Protein AF-A0A972Z7R1-F1 (afdb_monomer_lite)

Radius of gyration: 18.04 Å; chains: 1; bounding box: 40×22×55 Å

Foldseek 3Di:
DDPVVVVVVVVLVVVLLVCLLVCVVVVVPDDPVVVLCNLVVSLVVVLVVVDPPVLVVLLVVLLDDDDDDDLVSLVSSLVSLVSSLVSLVVQLVVVLVSLLCCQCPPDDPDHRDPVVNVVSNCCSNVSSVCCCVVPSVSSNVSSVVVSVVND

pLDDT: mean 81.29, std 12.55, range [52.5, 97.06]

Sequence (151 aa):
MRITTIIYYLIAIALLIYFMSLALPFLENLIPGIKLVYVIFPAAFILLTHYSPTEIVRAFKLAGRKSQGNKSDYKNAYLFFKTMQQLFIVIMLIGIPVLTIWSLAGPQTKPPQIAHIIAIIVGAFLYPLLFILFLCLPFKSALEKKLNELE

Secondary structure (DSSP, 8-state):
--HHHHHHHHHHHHHHHHHHHHHHHHHTTS-HHHHHHHHHHHHHHHHHHHS-HHHHHHHHHHHSTT----HHHHHHHHHHHHHHHHHHHHHHHHHHHHHHHHHHHS--SSPPPHHHHHHHHHHHHHHHHHHIIIIIHHHHHHHHHHHHTT-

Structure (mmCIF, N/CA/C/O backbone):
data_AF-A0A972Z7R1-F1
#
_entry.id   AF-A0A972Z7R1-F1
#
loop_
_atom_site.group_PDB
_atom_site.id
_atom_site.type_symbol
_atom_site.label_atom_id
_atom_site.label_alt_id
_atom_site.label_comp_id
_atom_site.label_asym_id
_atom_site.label_entity_id
_atom_site.label_seq_id
_atom_site.pdbx_PDB_ins_code
_atom_site.Cartn_x
_atom_site.Cartn_y
_atom_site.Cartn_z
_atom_site.occupancy
_atom_site.B_iso_or_equiv
_atom_site.auth_seq_id
_atom_site.auth_comp_id
_atom_site.auth_asym_id
_atom_site.auth_atom_id
_atom_site.pdbx_PDB_model_num
ATOM 1 N N . MET A 1 1 ? 17.519 -0.835 15.894 1.00 52.50 1 MET A N 1
ATOM 2 C CA . MET A 1 1 ? 16.833 -1.641 14.857 1.00 52.50 1 MET A CA 1
ATOM 3 C C . MET A 1 1 ? 17.622 -2.933 14.681 1.00 52.50 1 MET A C 1
ATOM 5 O O . MET A 1 1 ? 18.842 -2.844 14.640 1.00 52.50 1 MET A O 1
ATOM 9 N N . ARG A 1 2 ? 16.998 -4.119 14.692 1.00 70.75 2 ARG A N 1
ATOM 10 C CA . ARG A 1 2 ? 17.751 -5.388 14.601 1.00 70.75 2 ARG A CA 1
ATOM 11 C C . ARG A 1 2 ? 18.321 -5.554 13.185 1.00 70.75 2 ARG A C 1
ATOM 13 O O . ARG A 1 2 ? 17.643 -5.218 12.219 1.00 70.75 2 ARG A O 1
ATOM 20 N N . ILE A 1 3 ? 19.541 -6.085 13.065 1.00 76.31 3 ILE A N 1
ATOM 21 C CA . ILE A 1 3 ? 20.218 -6.336 11.773 1.00 76.31 3 ILE A CA 1
ATOM 22 C C . ILE A 1 3 ? 19.338 -7.185 10.847 1.00 76.31 3 ILE A C 1
ATOM 24 O O . ILE A 1 3 ? 19.227 -6.906 9.657 1.00 76.31 3 ILE A O 1
ATOM 28 N N . THR A 1 4 ? 18.628 -8.159 11.415 1.00 63.59 4 THR A N 1
ATOM 29 C CA . THR A 1 4 ? 17.658 -8.989 10.695 1.00 63.59 4 THR A CA 1
ATOM 30 C C . THR A 1 4 ? 16.585 -8.158 9.995 1.00 63.59 4 THR A C 1
ATOM 32 O O . THR A 1 4 ? 16.281 -8.409 8.836 1.00 63.59 4 THR A O 1
ATOM 35 N N . THR A 1 5 ? 16.061 -7.118 10.646 1.00 59.25 5 THR A N 1
ATOM 36 C CA . THR A 1 5 ? 15.058 -6.218 10.066 1.00 59.25 5 THR A CA 1
ATOM 37 C C . THR A 1 5 ? 15.611 -5.458 8.859 1.00 59.25 5 THR A C 1
ATOM 39 O O . THR A 1 5 ? 14.937 -5.370 7.840 1.00 59.25 5 THR A O 1
ATOM 42 N N . ILE A 1 6 ? 16.850 -4.960 8.938 1.00 70.06 6 ILE A N 1
ATOM 43 C CA . ILE A 1 6 ? 17.512 -4.255 7.825 1.00 70.06 6 ILE A CA 1
ATOM 44 C C . ILE A 1 6 ? 17.667 -5.183 6.618 1.00 70.06 6 ILE A C 1
ATOM 46 O O . ILE A 1 6 ? 17.349 -4.795 5.497 1.00 70.06 6 ILE A O 1
ATOM 50 N N . ILE A 1 7 ? 18.102 -6.423 6.854 1.00 73.94 7 ILE A N 1
ATOM 51 C CA . ILE A 1 7 ? 18.272 -7.429 5.801 1.00 73.94 7 ILE A CA 1
ATOM 52 C C . ILE A 1 7 ? 16.929 -7.741 5.128 1.00 73.94 7 ILE A C 1
ATOM 54 O O . ILE A 1 7 ? 16.858 -7.745 3.903 1.00 73.94 7 ILE A O 1
ATOM 58 N N . TYR A 1 8 ? 15.847 -7.915 5.897 1.00 69.50 8 TYR A N 1
ATOM 59 C CA . TYR A 1 8 ? 14.511 -8.123 5.327 1.00 69.50 8 TYR A CA 1
ATOM 60 C C . TYR A 1 8 ? 14.052 -6.952 4.454 1.00 69.50 8 TYR A C 1
ATOM 62 O O . TY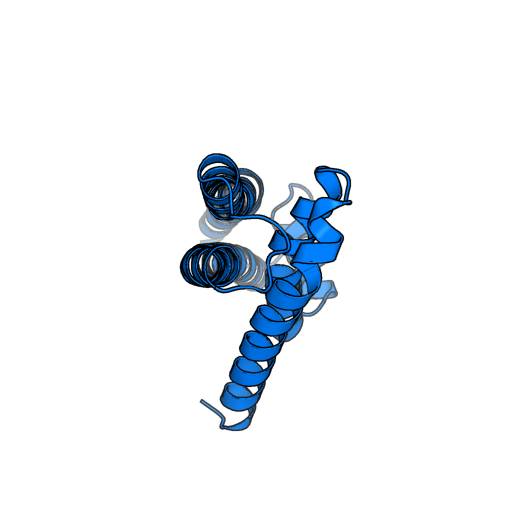R A 1 8 ? 13.498 -7.183 3.381 1.00 69.50 8 TYR A O 1
ATOM 70 N N . TYR A 1 9 ? 14.313 -5.709 4.866 1.00 69.06 9 TYR A N 1
ATOM 71 C CA . TYR A 1 9 ? 13.985 -4.533 4.060 1.00 69.06 9 TYR A CA 1
ATOM 72 C C . TYR A 1 9 ? 14.789 -4.471 2.763 1.00 69.06 9 TYR A C 1
ATOM 74 O O . TYR A 1 9 ? 14.216 -4.210 1.710 1.00 69.06 9 TYR A O 1
ATOM 82 N N . LEU A 1 10 ? 16.093 -4.748 2.817 1.00 70.94 10 LEU A N 1
ATOM 83 C CA . LEU A 1 10 ? 16.939 -4.781 1.623 1.00 70.94 10 LEU A CA 1
ATOM 84 C C . LEU A 1 10 ? 16.491 -5.872 0.648 1.00 70.94 10 LEU A C 1
ATOM 86 O O . LEU A 1 10 ? 16.389 -5.609 -0.547 1.00 70.94 10 LEU A O 1
ATOM 90 N N . ILE A 1 11 ? 16.150 -7.059 1.154 1.00 73.62 11 ILE A N 1
ATOM 91 C CA . ILE A 1 11 ? 15.602 -8.153 0.343 1.00 73.62 11 ILE A CA 1
ATOM 92 C C . ILE A 1 11 ? 14.252 -7.752 -0.259 1.00 73.62 11 ILE A C 1
ATOM 94 O O . ILE A 1 11 ? 14.032 -7.969 -1.445 1.00 73.62 11 ILE A O 1
ATOM 98 N N . ALA A 1 12 ? 13.360 -7.133 0.517 1.00 68.25 12 ALA A N 1
ATOM 99 C CA . ALA A 1 12 ? 12.060 -6.689 0.023 1.00 68.25 12 ALA A CA 1
ATOM 100 C C . ALA A 1 12 ? 12.193 -5.618 -1.070 1.00 68.25 12 ALA A C 1
ATOM 102 O O . ALA A 1 12 ? 11.504 -5.698 -2.083 1.00 68.25 12 ALA A O 1
ATOM 103 N N . ILE A 1 13 ? 13.105 -4.653 -0.905 1.00 69.50 13 ILE A N 1
ATOM 104 C CA . ILE A 1 13 ? 13.399 -3.624 -1.913 1.00 69.50 13 ILE A CA 1
ATOM 105 C C . ILE A 1 13 ? 14.013 -4.260 -3.165 1.00 69.50 13 ILE A C 1
ATOM 107 O O . ILE A 1 13 ? 13.585 -3.954 -4.275 1.00 69.50 13 ILE A O 1
ATOM 111 N N . ALA A 1 14 ? 14.975 -5.172 -3.007 1.00 71.62 14 ALA A N 1
ATOM 112 C CA . ALA A 1 14 ? 15.599 -5.865 -4.130 1.00 71.62 14 ALA A CA 1
ATOM 113 C C . ALA A 1 14 ? 14.585 -6.717 -4.908 1.00 71.62 14 ALA A C 1
ATOM 115 O O . ALA A 1 14 ? 14.546 -6.649 -6.134 1.00 71.62 14 ALA A O 1
ATOM 116 N N . LEU A 1 15 ? 13.715 -7.454 -4.209 1.00 72.94 15 LEU A N 1
ATOM 117 C CA . LEU A 1 15 ? 12.617 -8.205 -4.819 1.00 72.94 15 LEU A CA 1
ATOM 118 C C . LEU A 1 15 ? 11.630 -7.275 -5.522 1.00 72.94 15 LEU A C 1
ATOM 120 O O . LEU A 1 15 ? 11.207 -7.579 -6.631 1.00 72.94 15 LEU A O 1
ATOM 124 N N . LEU A 1 16 ? 11.294 -6.130 -4.926 1.00 67.19 16 LEU A N 1
ATOM 125 C CA . LEU A 1 16 ? 10.420 -5.132 -5.539 1.00 67.19 16 LEU A CA 1
ATOM 126 C C . LEU A 1 16 ? 11.008 -4.628 -6.862 1.00 67.19 16 LEU A C 1
ATOM 128 O O . LEU A 1 16 ? 10.327 -4.675 -7.883 1.00 67.19 16 LEU A O 1
ATOM 132 N N . ILE A 1 17 ? 12.281 -4.224 -6.870 1.00 66.19 17 ILE A N 1
ATOM 133 C CA . ILE A 1 17 ? 12.983 -3.771 -8.081 1.00 66.19 17 ILE A CA 1
ATOM 134 C C . ILE A 1 17 ? 13.056 -4.897 -9.121 1.00 66.19 17 ILE A C 1
ATOM 136 O O . ILE A 1 17 ? 12.818 -4.660 -10.306 1.00 66.19 17 ILE A O 1
ATOM 140 N N . TYR A 1 18 ? 13.340 -6.125 -8.688 1.00 67.75 18 TYR A N 1
ATOM 141 C CA . TYR A 1 18 ? 13.418 -7.304 -9.549 1.00 67.75 18 TYR A CA 1
ATOM 142 C C . TYR A 1 18 ? 12.073 -7.631 -10.210 1.00 67.75 18 TYR A C 1
ATOM 144 O O . TYR A 1 18 ? 12.006 -7.764 -11.432 1.00 67.75 18 TYR A O 1
ATOM 152 N N . PHE A 1 19 ? 10.984 -7.681 -9.435 1.00 64.50 19 PHE A N 1
ATOM 153 C CA . PHE A 1 19 ? 9.638 -7.910 -9.959 1.00 64.50 19 PHE A CA 1
ATOM 154 C C . PHE A 1 19 ? 9.187 -6.781 -10.883 1.00 64.50 19 PHE A C 1
ATOM 156 O O . PHE A 1 19 ? 8.606 -7.066 -11.925 1.00 64.50 19 PHE A O 1
ATOM 163 N N . MET A 1 20 ? 9.490 -5.520 -10.557 1.00 61.22 20 MET A N 1
ATOM 164 C CA . MET A 1 20 ? 9.201 -4.399 -11.456 1.00 61.22 20 MET A CA 1
ATOM 165 C C . MET A 1 20 ? 9.967 -4.526 -12.779 1.00 61.22 20 MET A C 1
ATOM 167 O O . MET A 1 20 ? 9.395 -4.270 -13.832 1.00 61.22 20 MET A O 1
ATOM 171 N N . SER A 1 21 ? 11.221 -4.982 -12.741 1.00 62.88 21 SER A N 1
ATOM 172 C CA . SER A 1 21 ? 12.086 -5.095 -13.924 1.00 62.88 21 SER A CA 1
ATOM 173 C C . SER A 1 21 ? 11.720 -6.276 -14.835 1.00 62.88 21 SER A C 1
ATOM 175 O O . SER A 1 21 ? 11.765 -6.144 -16.056 1.00 62.88 21 SER A O 1
ATOM 177 N N . LEU A 1 22 ? 11.336 -7.426 -14.267 1.00 61.72 22 LEU A N 1
ATOM 178 C CA . LEU A 1 22 ? 10.899 -8.606 -15.030 1.00 61.72 22 LEU A CA 1
ATOM 179 C C . LEU A 1 22 ? 9.473 -8.497 -15.571 1.00 61.72 22 LEU A C 1
ATOM 181 O O . LEU A 1 22 ? 9.136 -9.145 -16.559 1.00 61.72 22 LEU A O 1
ATOM 185 N N . ALA A 1 23 ? 8.622 -7.710 -14.918 1.00 56.69 23 ALA A N 1
ATOM 186 C CA . ALA A 1 23 ? 7.219 -7.613 -15.284 1.00 56.69 23 ALA A CA 1
ATOM 187 C C . ALA A 1 23 ? 6.971 -6.824 -16.569 1.00 56.69 23 ALA A C 1
ATOM 189 O O . ALA A 1 23 ? 5.941 -7.037 -17.196 1.00 56.69 23 ALA A O 1
ATOM 190 N N . LEU A 1 24 ? 7.858 -5.909 -16.966 1.00 57.44 24 LEU A N 1
ATOM 191 C CA . LEU A 1 24 ? 7.565 -4.960 -18.046 1.00 57.44 24 LEU A CA 1
ATOM 192 C C . LEU A 1 24 ? 7.301 -5.593 -19.426 1.00 57.44 24 LEU A C 1
ATOM 194 O O . LEU A 1 24 ? 6.281 -5.251 -20.025 1.00 57.44 24 LEU A O 1
ATOM 198 N N . PRO A 1 25 ? 8.102 -6.562 -19.910 1.00 57.16 25 PRO A N 1
ATOM 199 C CA . PRO A 1 25 ? 7.822 -7.239 -21.181 1.00 57.16 25 PRO A CA 1
ATOM 200 C C . PRO A 1 25 ? 6.502 -8.027 -21.160 1.00 57.16 25 PRO A C 1
ATOM 202 O O . PRO A 1 25 ? 5.830 -8.181 -22.177 1.00 57.16 25 PRO A O 1
ATOM 205 N N . PHE A 1 26 ? 6.107 -8.524 -19.985 1.00 56.41 26 PHE A N 1
ATOM 206 C CA . PHE A 1 26 ? 4.833 -9.213 -19.787 1.00 56.41 26 PHE A CA 1
ATOM 207 C C . PHE A 1 26 ? 3.662 -8.217 -19.700 1.00 56.41 26 PHE A C 1
ATOM 209 O O . PHE A 1 26 ? 2.610 -8.436 -20.295 1.00 56.41 26 PHE A O 1
ATOM 216 N N . LEU A 1 27 ? 3.869 -7.083 -19.025 1.00 54.22 27 LEU A N 1
ATOM 217 C CA . LEU A 1 27 ? 2.920 -5.983 -18.834 1.00 54.22 27 LEU A CA 1
ATOM 218 C C . LEU A 1 27 ? 2.454 -5.350 -20.144 1.00 54.22 27 LEU A C 1
ATOM 220 O O . LEU A 1 27 ? 1.305 -4.915 -20.218 1.00 54.22 27 LEU A O 1
ATOM 224 N N . GLU A 1 28 ? 3.297 -5.294 -21.174 1.00 59.56 28 GLU A N 1
ATOM 225 C CA . GLU A 1 28 ? 2.905 -4.759 -22.484 1.00 59.56 28 GLU A CA 1
ATOM 226 C C . GLU A 1 28 ? 1.754 -5.547 -23.127 1.00 59.56 28 GLU A C 1
ATOM 228 O O . GLU A 1 28 ? 0.891 -4.942 -23.760 1.00 59.56 28 GLU A O 1
ATOM 233 N N . ASN A 1 29 ? 1.677 -6.859 -22.873 1.00 59.12 29 ASN A N 1
ATOM 234 C CA . ASN A 1 29 ? 0.655 -7.756 -23.424 1.00 59.12 29 ASN A CA 1
ATOM 235 C C . ASN A 1 29 ? -0.569 -7.943 -22.513 1.00 59.12 29 ASN A C 1
ATOM 237 O O . ASN A 1 29 ? -1.518 -8.640 -22.871 1.00 59.12 29 ASN A O 1
ATOM 241 N N . LEU A 1 30 ? -0.562 -7.343 -21.321 1.00 57.03 30 LEU A N 1
ATOM 242 C CA . LEU A 1 30 ? -1.634 -7.502 -20.349 1.00 57.03 30 LEU A CA 1
ATOM 243 C C . LEU A 1 30 ? -2.754 -6.473 -20.539 1.00 57.03 30 LEU A C 1
ATOM 245 O O . LEU A 1 30 ? -2.518 -5.279 -20.750 1.00 57.03 30 LEU A O 1
ATOM 249 N N . ILE A 1 31 ? -3.993 -6.941 -20.358 1.00 61.66 31 ILE A N 1
ATOM 250 C CA . ILE A 1 31 ? -5.193 -6.098 -20.279 1.00 61.66 31 ILE A CA 1
ATOM 251 C C . ILE A 1 31 ? -4.962 -5.016 -19.201 1.00 61.66 31 ILE A C 1
ATOM 253 O O . ILE A 1 31 ? -4.429 -5.342 -18.134 1.00 61.66 31 ILE A O 1
ATOM 257 N N . PRO A 1 32 ? -5.373 -3.748 -19.419 1.00 60.06 32 PRO A N 1
ATOM 258 C CA . PRO A 1 32 ? -5.096 -2.627 -18.512 1.00 60.06 32 PRO A CA 1
ATOM 259 C C . PRO A 1 32 ? -5.379 -2.896 -17.026 1.00 60.06 32 PRO A C 1
ATOM 261 O O . PRO A 1 32 ? -4.631 -2.436 -16.168 1.00 60.06 32 PRO A O 1
ATOM 264 N N . GLY A 1 33 ? -6.405 -3.695 -16.712 1.00 58.28 33 GLY A N 1
ATOM 265 C CA . GLY A 1 33 ? -6.747 -4.073 -15.337 1.00 58.28 33 GLY A CA 1
ATOM 266 C C . GLY A 1 33 ? -5.668 -4.882 -14.606 1.00 58.28 33 GLY A C 1
ATOM 267 O O . GLY A 1 33 ? -5.533 -4.754 -13.396 1.00 58.28 33 GLY A O 1
ATOM 268 N N . ILE A 1 34 ? -4.846 -5.662 -15.313 1.00 65.00 34 ILE A N 1
ATOM 269 C CA . ILE A 1 34 ? -3.770 -6.453 -14.694 1.00 65.00 34 ILE A CA 1
ATOM 270 C C . ILE A 1 34 ? -2.556 -5.563 -14.377 1.00 65.00 34 ILE A C 1
ATOM 272 O O . ILE A 1 34 ? -1.825 -5.831 -13.427 1.00 65.00 34 ILE A O 1
ATOM 276 N N . LYS A 1 35 ? -2.390 -4.426 -15.070 1.00 66.25 35 LYS A N 1
ATOM 277 C CA . LYS A 1 35 ? -1.335 -3.440 -14.768 1.00 66.25 35 LYS A CA 1
ATOM 278 C C . LYS A 1 35 ? -1.489 -2.836 -13.365 1.00 66.25 35 LYS A C 1
ATOM 280 O O . LYS A 1 35 ? -0.489 -2.533 -12.721 1.00 66.25 35 LYS A O 1
ATOM 285 N N . LEU A 1 36 ? -2.723 -2.746 -12.854 1.00 65.75 36 LEU A N 1
ATOM 286 C CA . LEU A 1 36 ? -3.008 -2.328 -11.474 1.00 65.75 36 LEU A CA 1
ATOM 287 C C . LEU A 1 36 ? -2.413 -3.286 -10.436 1.00 65.75 36 LEU A C 1
ATOM 289 O O . LEU A 1 36 ? -1.957 -2.839 -9.385 1.00 65.75 36 LEU A O 1
ATOM 293 N N . VAL A 1 37 ? -2.373 -4.589 -10.731 1.00 69.50 37 VAL A N 1
ATOM 294 C CA . VAL A 1 37 ? -1.835 -5.601 -9.810 1.00 69.50 37 VAL A CA 1
ATOM 295 C C . VAL A 1 37 ? -0.372 -5.311 -9.498 1.00 69.50 37 VAL A C 1
ATOM 297 O O . VAL A 1 37 ? 0.030 -5.436 -8.351 1.00 69.50 37 VAL A O 1
ATOM 300 N N . TYR A 1 38 ? 0.408 -4.826 -10.462 1.00 70.06 38 TYR A N 1
ATOM 301 C CA . TYR A 1 38 ? 1.828 -4.525 -10.260 1.00 70.06 38 TYR A CA 1
ATOM 302 C C . TYR A 1 38 ? 2.096 -3.303 -9.387 1.00 70.06 38 TYR A C 1
ATOM 304 O O . TYR A 1 38 ? 3.169 -3.193 -8.803 1.00 70.06 38 TYR A O 1
ATOM 312 N N . VAL A 1 39 ? 1.123 -2.405 -9.260 1.00 70.12 39 VAL A N 1
ATOM 313 C CA . VAL A 1 39 ? 1.208 -1.262 -8.345 1.00 70.12 39 VAL A CA 1
ATOM 314 C C . VAL A 1 39 ? 0.829 -1.682 -6.926 1.00 70.12 39 VAL A C 1
ATOM 316 O O . VAL A 1 39 ? 1.449 -1.259 -5.951 1.00 70.12 39 VAL A O 1
ATOM 319 N N . ILE A 1 40 ? -0.180 -2.544 -6.805 1.00 77.38 40 ILE A N 1
ATOM 320 C CA . ILE A 1 40 ? -0.704 -3.005 -5.517 1.00 77.38 40 ILE A CA 1
ATOM 321 C C . ILE A 1 40 ? 0.204 -4.068 -4.907 1.00 77.38 40 ILE A C 1
ATOM 323 O O . ILE A 1 40 ? 0.407 -4.076 -3.698 1.00 77.38 40 ILE A O 1
ATOM 327 N N . PHE A 1 41 ? 0.744 -4.971 -5.724 1.00 84.38 41 PHE A N 1
ATOM 328 C CA . PHE A 1 41 ? 1.443 -6.166 -5.266 1.00 84.38 41 PHE A CA 1
ATOM 329 C C . PHE A 1 41 ? 2.658 -5.848 -4.389 1.00 84.38 41 PHE A C 1
ATOM 331 O O . PHE A 1 41 ? 2.739 -6.422 -3.305 1.00 84.38 41 PHE A O 1
ATOM 338 N N . PRO A 1 42 ? 3.553 -4.903 -4.739 1.00 83.50 42 PRO A N 1
ATOM 339 C CA . PRO A 1 42 ? 4.670 -4.567 -3.865 1.00 83.50 42 PRO A CA 1
ATOM 340 C C . PRO A 1 42 ? 4.225 -3.944 -2.538 1.00 83.50 42 PRO A C 1
ATOM 342 O O . PRO A 1 42 ? 4.763 -4.289 -1.486 1.00 83.50 42 PRO A O 1
ATOM 345 N N . ALA A 1 43 ? 3.206 -3.077 -2.567 1.00 86.62 43 ALA A N 1
ATOM 346 C CA . ALA A 1 43 ? 2.633 -2.496 -1.355 1.00 86.62 43 ALA A CA 1
ATOM 347 C C . ALA A 1 43 ? 2.018 -3.584 -0.465 1.00 86.62 43 ALA A C 1
ATOM 349 O O . ALA A 1 43 ? 2.296 -3.639 0.729 1.00 86.62 43 ALA A O 1
ATOM 350 N N . ALA A 1 44 ? 1.225 -4.480 -1.054 1.00 86.06 44 ALA A N 1
ATOM 351 C CA . ALA A 1 44 ? 0.591 -5.595 -0.366 1.00 86.06 44 ALA A CA 1
ATOM 352 C C . ALA A 1 44 ? 1.630 -6.564 0.213 1.00 86.06 44 ALA A C 1
ATOM 354 O O . ALA A 1 44 ? 1.503 -6.971 1.362 1.00 86.06 44 ALA A O 1
ATOM 355 N N . PHE A 1 45 ? 2.686 -6.881 -0.538 1.00 87.94 45 PHE A N 1
ATOM 356 C CA . PHE A 1 45 ? 3.761 -7.758 -0.085 1.00 87.94 45 PHE A CA 1
ATOM 357 C C . PHE A 1 45 ? 4.506 -7.166 1.117 1.00 87.94 45 PHE A C 1
ATOM 359 O O . PHE A 1 45 ? 4.693 -7.855 2.115 1.00 87.94 45 PHE A O 1
ATOM 366 N N . ILE A 1 46 ? 4.863 -5.877 1.077 1.00 87.56 46 ILE A N 1
ATOM 367 C CA . ILE A 1 46 ? 5.509 -5.198 2.214 1.00 87.56 46 ILE A CA 1
ATOM 368 C C . ILE A 1 46 ? 4.547 -5.065 3.404 1.00 87.56 46 ILE A C 1
ATOM 370 O O . ILE A 1 46 ? 4.965 -5.186 4.554 1.00 87.56 46 ILE A O 1
ATOM 374 N N . LEU A 1 47 ? 3.254 -4.843 3.168 1.00 89.38 47 LEU A N 1
ATOM 375 C CA . LEU A 1 47 ? 2.267 -4.835 4.249 1.00 89.38 47 LEU A CA 1
ATOM 376 C C . LEU A 1 47 ? 2.158 -6.202 4.922 1.00 89.38 47 LEU A C 1
ATOM 378 O O . LEU A 1 47 ? 2.099 -6.254 6.145 1.00 89.38 47 LEU A O 1
ATOM 382 N N . LEU A 1 48 ? 2.199 -7.292 4.154 1.00 90.50 48 LEU A N 1
ATOM 383 C CA . LEU A 1 48 ? 2.147 -8.658 4.677 1.00 90.50 48 LEU A CA 1
ATOM 384 C C . LEU A 1 48 ? 3.366 -9.033 5.535 1.00 90.50 48 LEU A C 1
ATOM 386 O O . LEU A 1 48 ? 3.268 -9.958 6.337 1.00 90.50 48 LEU A O 1
ATOM 390 N N . THR A 1 49 ? 4.495 -8.322 5.424 1.00 89.81 49 THR A N 1
ATOM 391 C CA . THR A 1 49 ? 5.637 -8.523 6.338 1.00 89.81 49 THR A CA 1
ATOM 392 C C . THR A 1 49 ? 5.458 -7.826 7.689 1.00 89.81 49 THR A C 1
ATOM 394 O O . THR A 1 49 ? 6.141 -8.182 8.647 1.00 89.81 49 THR A O 1
ATOM 397 N N . HIS A 1 50 ? 4.542 -6.856 7.781 1.00 89.12 50 HIS A N 1
ATOM 398 C CA . HIS A 1 50 ? 4.289 -6.058 8.986 1.00 89.12 50 HIS A CA 1
ATOM 399 C C . HIS A 1 50 ? 2.962 -6.387 9.667 1.00 89.12 50 HIS A C 1
ATOM 401 O O . HIS A 1 50 ? 2.842 -6.210 10.876 1.00 89.12 50 HIS A O 1
ATOM 407 N N . TYR A 1 51 ? 1.976 -6.839 8.895 1.00 93.62 51 TYR A N 1
ATOM 408 C CA . TYR A 1 51 ? 0.617 -7.103 9.341 1.00 93.62 51 TYR A CA 1
ATOM 409 C C . TYR A 1 51 ? 0.186 -8.484 8.862 1.00 93.62 51 TYR A C 1
ATOM 411 O O . TYR A 1 51 ? 0.270 -8.811 7.677 1.00 93.62 51 TYR A O 1
ATOM 419 N N . SER A 1 52 ? -0.326 -9.289 9.784 1.00 94.31 52 SER A N 1
ATOM 420 C CA . SER A 1 52 ? -0.926 -10.577 9.454 1.00 94.31 52 SER A CA 1
ATOM 421 C C . SER A 1 52 ? -2.209 -10.394 8.623 1.00 94.31 52 SER A C 1
ATOM 423 O O . SER A 1 52 ? -2.914 -9.388 8.766 1.00 94.31 52 SER A O 1
ATOM 425 N N . PRO A 1 53 ? -2.593 -11.370 7.775 1.00 93.50 53 PRO A N 1
ATOM 426 C CA . PRO A 1 53 ? -3.827 -11.283 6.989 1.00 93.50 53 PRO A CA 1
ATOM 427 C C . PRO A 1 53 ? -5.083 -11.028 7.837 1.00 93.50 53 PRO A C 1
ATOM 429 O O . PRO A 1 53 ? -6.004 -10.330 7.410 1.00 93.50 53 PRO A O 1
ATOM 432 N N . THR A 1 54 ? -5.118 -11.556 9.062 1.00 94.81 54 THR A N 1
ATOM 433 C CA . THR A 1 54 ? -6.215 -11.346 10.013 1.00 94.81 54 THR A CA 1
ATOM 434 C C . THR A 1 54 ? -6.274 -9.903 10.512 1.00 94.81 54 THR A C 1
ATOM 436 O O . THR A 1 54 ? -7.370 -9.346 10.588 1.00 94.81 54 THR A O 1
ATOM 439 N N . GLU A 1 55 ? -5.133 -9.265 10.791 1.00 94.69 55 GLU A N 1
ATOM 440 C CA . GLU A 1 55 ? -5.057 -7.843 11.155 1.00 94.69 55 GLU A CA 1
ATOM 441 C C . GLU A 1 55 ? -5.499 -6.936 10.011 1.00 94.69 55 GLU A C 1
ATOM 443 O O . GLU A 1 55 ? -6.245 -5.987 10.248 1.00 94.69 55 GLU A O 1
ATOM 448 N N . ILE A 1 56 ? -5.118 -7.262 8.772 1.00 95.00 56 ILE A N 1
ATOM 449 C CA . ILE A 1 56 ? -5.545 -6.517 7.581 1.00 95.00 56 ILE A CA 1
ATOM 450 C C . ILE A 1 56 ? -7.073 -6.562 7.462 1.00 95.00 56 ILE A 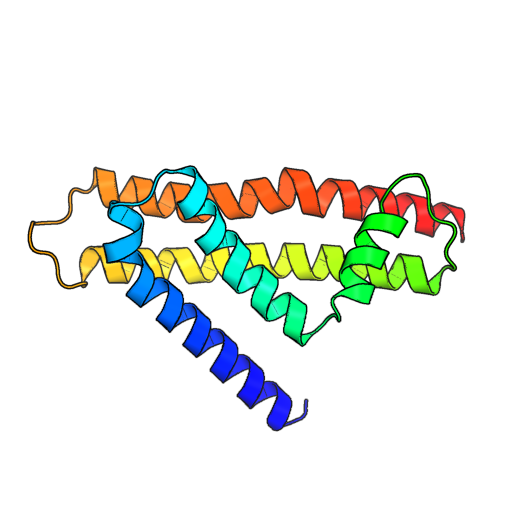C 1
ATOM 452 O O . ILE A 1 56 ? -7.731 -5.521 7.426 1.00 95.00 56 ILE A O 1
ATOM 456 N N . VAL A 1 57 ? -7.667 -7.761 7.475 1.00 94.12 57 VAL A N 1
ATOM 457 C CA . VAL A 1 57 ? -9.131 -7.923 7.408 1.00 94.12 57 VAL A CA 1
ATOM 458 C C . VAL A 1 57 ? -9.815 -7.213 8.576 1.00 94.12 57 VAL A C 1
ATOM 460 O O . VAL A 1 57 ? -10.857 -6.577 8.394 1.00 94.12 57 VAL A O 1
ATOM 463 N N . ARG A 1 58 ? -9.236 -7.286 9.778 1.00 93.88 58 ARG A N 1
ATOM 464 C CA . ARG A 1 58 ? -9.757 -6.602 10.962 1.00 93.88 58 ARG A CA 1
ATOM 465 C C . ARG A 1 58 ? -9.712 -5.083 10.807 1.00 93.88 58 ARG A C 1
ATOM 467 O O . ARG A 1 58 ? -10.701 -4.438 11.138 1.00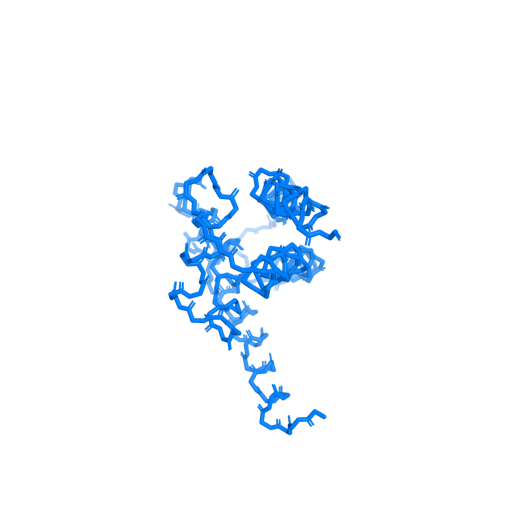 93.88 58 ARG A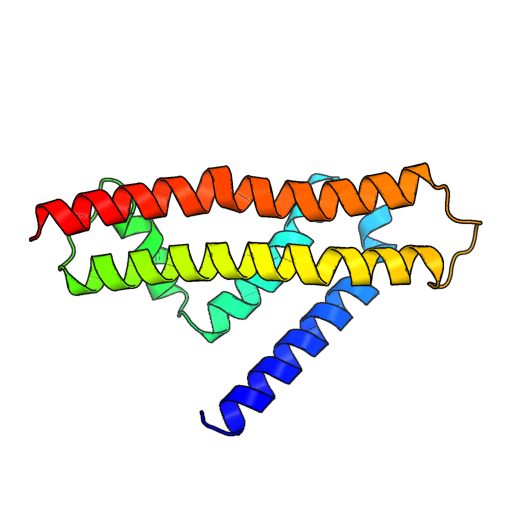 O 1
ATOM 474 N N . ALA A 1 59 ? -8.639 -4.519 10.255 1.00 95.56 59 ALA A N 1
ATOM 475 C CA . ALA A 1 59 ? -8.526 -3.086 9.998 1.00 95.56 59 ALA A CA 1
ATOM 476 C C . ALA A 1 59 ? -9.623 -2.598 9.039 1.00 95.56 59 ALA A C 1
ATOM 478 O O . ALA A 1 59 ? -10.299 -1.613 9.338 1.00 95.56 59 ALA A O 1
ATOM 479 N N . PHE A 1 60 ? -9.887 -3.330 7.950 1.00 94.69 60 PHE A N 1
ATOM 480 C CA . PHE A 1 60 ? -10.998 -3.019 7.039 1.00 94.69 60 PHE A CA 1
ATOM 481 C C . PHE A 1 60 ? -12.371 -3.140 7.715 1.00 94.69 60 PHE A C 1
ATOM 483 O O . PHE A 1 60 ? -13.227 -2.270 7.538 1.00 94.69 60 PHE A O 1
ATOM 490 N N . LYS A 1 61 ? -12.591 -4.179 8.533 1.00 94.56 61 LYS A N 1
ATOM 491 C CA . LYS A 1 61 ? -13.845 -4.347 9.291 1.00 94.56 61 LYS A CA 1
ATOM 492 C C . LYS A 1 61 ? -14.074 -3.212 10.296 1.00 94.56 61 LYS A C 1
ATOM 494 O O . LYS A 1 61 ? -15.196 -2.716 10.390 1.00 94.56 61 LYS A O 1
ATOM 499 N N . LEU A 1 62 ? -13.027 -2.795 11.012 1.00 94.12 62 LEU A N 1
ATOM 500 C CA . LEU A 1 62 ? -13.060 -1.697 11.985 1.00 94.12 62 LEU A CA 1
ATOM 501 C C . LEU A 1 62 ? -13.274 -0.339 11.322 1.00 94.12 62 LEU A C 1
ATOM 503 O O . LEU A 1 62 ? -14.019 0.485 11.850 1.00 94.12 62 LEU A O 1
ATOM 507 N N . ALA A 1 63 ? -12.662 -0.104 10.163 1.00 92.31 63 ALA A N 1
ATOM 508 C CA . ALA A 1 63 ? -12.860 1.130 9.412 1.00 92.31 63 ALA A CA 1
ATOM 509 C C . ALA A 1 63 ? -14.275 1.214 8.807 1.00 92.31 63 ALA A C 1
ATOM 511 O O . ALA A 1 63 ? -14.856 2.294 8.714 1.00 92.31 63 ALA A O 1
ATOM 512 N N . GLY A 1 64 ? -14.871 0.067 8.465 1.00 90.62 64 GLY A N 1
ATOM 513 C CA . GLY A 1 64 ? -16.271 -0.048 8.062 1.00 90.62 64 GLY A CA 1
ATOM 514 C C . GLY A 1 64 ? -17.278 0.225 9.191 1.00 90.62 64 GLY A C 1
ATOM 515 O O . GLY A 1 64 ? -16.940 0.449 10.350 1.00 90.62 64 GLY A O 1
ATOM 516 N N . ARG A 1 65 ? -18.577 0.206 8.871 1.00 71.62 65 ARG A N 1
ATOM 517 C CA . ARG A 1 65 ? -19.651 0.615 9.803 1.00 71.62 65 ARG A CA 1
ATOM 518 C C . ARG A 1 65 ? -20.055 -0.429 10.861 1.00 71.62 65 ARG A C 1
ATOM 520 O O . ARG A 1 65 ? -20.883 -0.112 11.701 1.00 71.62 65 ARG A O 1
ATOM 527 N N . LYS A 1 66 ? -19.533 -1.662 10.824 1.00 63.72 66 LYS A N 1
ATOM 528 C CA . LYS A 1 66 ? -20.152 -2.814 11.521 1.00 63.72 66 LYS A CA 1
ATOM 529 C C . LYS A 1 66 ? -19.332 -3.467 12.641 1.00 63.72 66 LYS A C 1
ATOM 531 O O . LYS A 1 66 ? -19.739 -4.517 13.123 1.00 63.72 66 LYS A O 1
ATOM 536 N N . SER A 1 67 ? -18.200 -2.904 13.059 1.00 72.56 67 SER A N 1
ATOM 537 C CA . SER A 1 67 ? -17.364 -3.546 14.083 1.00 72.56 67 SER A CA 1
ATOM 538 C C . SER A 1 67 ? -17.311 -2.724 15.361 1.00 72.56 67 SER A C 1
ATOM 540 O O . SER A 1 67 ? -16.952 -1.551 15.322 1.00 72.56 67 SER A O 1
ATOM 542 N N . GLN A 1 68 ? -17.607 -3.368 16.489 1.00 82.19 68 GLN A N 1
ATOM 543 C CA . GLN A 1 68 ? -17.170 -2.899 17.800 1.00 82.19 68 GLN A CA 1
ATOM 544 C C . GLN A 1 68 ? -15.689 -3.265 17.973 1.00 82.19 68 GLN A C 1
ATOM 546 O O . GLN A 1 68 ? -15.240 -4.312 17.502 1.00 82.19 68 GLN A O 1
ATOM 551 N N . GLY A 1 69 ? -14.918 -2.373 18.581 1.00 85.50 69 GLY A N 1
ATOM 552 C CA . GLY A 1 69 ? -13.489 -2.532 18.828 1.00 85.50 69 GLY A CA 1
ATOM 553 C C . GLY A 1 69 ? -13.081 -1.633 19.984 1.00 85.50 69 GLY A C 1
ATOM 554 O O . GLY A 1 69 ? -13.773 -0.658 20.278 1.00 85.50 69 GLY A O 1
ATOM 555 N N . ASN A 1 70 ? -11.989 -1.966 20.663 1.00 92.06 70 ASN A N 1
ATOM 556 C CA . ASN A 1 70 ? -11.464 -1.108 21.723 1.00 92.06 70 ASN A CA 1
ATOM 557 C C . ASN A 1 70 ? -10.582 0.014 21.131 1.00 92.06 70 ASN A C 1
ATOM 559 O O . ASN A 1 70 ? -10.218 -0.008 19.953 1.00 92.06 70 ASN A O 1
ATOM 563 N N . LYS A 1 71 ? -10.202 1.000 21.955 1.00 93.25 71 LYS A N 1
ATOM 564 C CA . LYS A 1 71 ? -9.339 2.122 21.531 1.00 93.25 71 LYS A CA 1
ATOM 565 C C . LYS A 1 71 ? -8.023 1.650 20.888 1.00 93.25 71 LYS A C 1
ATOM 567 O O . LYS A 1 71 ? -7.557 2.248 19.920 1.00 93.25 71 LYS A O 1
ATOM 572 N N . SER A 1 72 ? -7.445 0.555 21.390 1.00 94.69 72 SER A N 1
ATOM 573 C CA . SER A 1 72 ? -6.210 -0.036 20.851 1.00 94.69 72 SER A CA 1
ATOM 574 C C . SER A 1 72 ? -6.403 -0.583 19.430 1.00 94.69 72 SER A C 1
ATOM 576 O O . SER A 1 72 ? -5.598 -0.310 18.541 1.00 94.69 72 SER A O 1
ATOM 578 N N . ASP A 1 73 ? -7.514 -1.275 19.180 1.00 94.31 73 ASP A N 1
ATOM 579 C CA . ASP A 1 73 ? -7.852 -1.852 17.880 1.00 94.31 73 ASP A CA 1
ATOM 580 C C . ASP A 1 73 ? -8.018 -0.769 16.811 1.00 94.31 73 ASP A C 1
ATOM 582 O O . ASP A 1 73 ? -7.476 -0.886 15.709 1.00 94.31 73 ASP A O 1
ATOM 586 N N . TYR A 1 74 ? -8.726 0.313 17.146 1.00 95.00 74 TYR A N 1
ATOM 587 C CA . TYR A 1 74 ? -8.893 1.452 16.247 1.00 95.00 74 TYR A CA 1
ATOM 588 C C . TYR A 1 74 ? -7.567 2.156 15.952 1.00 95.00 74 TYR A C 1
ATOM 590 O O . TYR A 1 74 ? -7.311 2.526 14.805 1.00 95.00 74 TYR A O 1
ATOM 598 N N . LYS A 1 75 ? -6.688 2.284 16.954 1.00 95.94 75 LYS A N 1
ATOM 599 C CA . LYS A 1 75 ? -5.355 2.873 16.781 1.00 95.94 75 LYS A CA 1
ATOM 600 C C . LYS A 1 75 ? -4.482 2.017 15.861 1.00 95.94 75 LYS A C 1
ATOM 602 O O . LYS A 1 75 ? -3.826 2.556 14.972 1.00 95.94 75 LYS A O 1
ATOM 607 N N . ASN A 1 76 ? -4.518 0.695 16.019 1.00 95.75 76 ASN A N 1
ATOM 608 C CA . ASN A 1 76 ? -3.785 -0.237 15.161 1.00 95.75 76 ASN A CA 1
ATOM 609 C C . ASN A 1 76 ? -4.311 -0.223 13.722 1.00 95.75 76 ASN A C 1
ATOM 611 O O . ASN A 1 76 ? -3.519 -0.161 12.781 1.00 95.75 76 ASN A O 1
ATOM 615 N N . ALA A 1 77 ? -5.634 -0.197 13.540 1.00 96.06 77 ALA A N 1
ATOM 616 C CA . ALA A 1 77 ? -6.241 -0.047 12.221 1.00 96.06 77 ALA A CA 1
ATOM 617 C C . ALA A 1 77 ? -5.846 1.290 11.567 1.00 96.06 77 ALA A C 1
ATOM 619 O O . ALA A 1 77 ? -5.493 1.320 10.390 1.00 96.06 77 ALA A O 1
ATOM 620 N N . TYR A 1 78 ? -5.837 2.394 12.324 1.00 96.69 78 TYR A N 1
ATOM 621 C CA . TYR A 1 78 ? -5.418 3.703 11.814 1.00 96.69 78 TYR A CA 1
ATOM 622 C C . TYR A 1 78 ? -3.953 3.683 11.366 1.00 96.69 78 TYR A C 1
ATOM 624 O O . TYR A 1 78 ? -3.622 4.165 10.279 1.00 96.69 78 TYR A O 1
ATOM 632 N N . LEU A 1 79 ? -3.075 3.079 12.177 1.00 97.06 79 LEU A N 1
ATOM 633 C CA . LEU A 1 79 ? -1.668 2.895 11.831 1.00 97.06 79 LEU A CA 1
ATOM 634 C C . LEU A 1 79 ? -1.506 2.063 10.558 1.00 97.06 79 LEU A C 1
ATOM 636 O O . LEU A 1 79 ? -0.721 2.455 9.704 1.00 97.06 79 LEU A O 1
ATOM 640 N N . PHE A 1 80 ? -2.284 0.993 10.376 1.00 96.94 80 PHE A N 1
ATOM 641 C CA . PHE A 1 80 ? -2.279 0.204 9.141 1.00 96.94 80 PHE A CA 1
ATOM 642 C C . PHE A 1 80 ? -2.563 1.063 7.894 1.00 96.94 80 PHE A C 1
ATOM 644 O O . PHE A 1 80 ? -1.755 1.073 6.964 1.00 96.94 80 PHE A O 1
ATOM 651 N N . PHE A 1 81 ? -3.652 1.844 7.877 1.00 96.62 81 PHE A N 1
ATOM 652 C CA . PHE A 1 81 ? -3.976 2.696 6.719 1.00 96.62 81 PHE A CA 1
ATOM 653 C C . PHE A 1 81 ? -2.947 3.813 6.502 1.00 96.62 81 PHE A C 1
ATOM 655 O O . PHE A 1 81 ? -2.636 4.149 5.358 1.00 96.62 81 PHE A O 1
ATOM 662 N N . LYS A 1 82 ? -2.376 4.365 7.581 1.00 96.56 82 LYS A N 1
ATOM 663 C CA . LYS A 1 82 ? -1.283 5.344 7.502 1.00 96.56 82 LYS A CA 1
ATOM 664 C C . LYS A 1 82 ? -0.022 4.731 6.882 1.00 96.56 82 LYS A C 1
ATOM 666 O O . LYS A 1 82 ? 0.567 5.348 5.997 1.00 96.56 82 LYS A O 1
ATOM 671 N N . THR A 1 83 ? 0.360 3.526 7.298 1.00 95.81 83 THR A N 1
ATOM 672 C CA . THR A 1 83 ? 1.501 2.788 6.737 1.00 95.81 83 THR A CA 1
ATOM 673 C C . THR A 1 83 ? 1.263 2.460 5.264 1.00 95.81 83 THR A C 1
ATOM 675 O O . THR A 1 83 ? 2.124 2.724 4.432 1.00 95.81 83 THR A O 1
ATOM 678 N N . MET A 1 84 ? 0.069 1.974 4.910 1.00 94.88 84 MET A N 1
ATOM 679 C CA . MET A 1 84 ? -0.308 1.700 3.520 1.00 94.88 84 MET A CA 1
ATOM 680 C C . MET A 1 84 ? -0.226 2.959 2.641 1.00 94.88 84 MET A C 1
ATOM 682 O O . MET A 1 84 ? 0.340 2.911 1.551 1.00 94.88 84 MET A O 1
ATOM 686 N N . GLN A 1 85 ? -0.715 4.106 3.127 1.00 95.56 85 GLN A N 1
ATOM 687 C CA . GLN A 1 85 ? -0.571 5.395 2.442 1.00 95.56 85 GLN A CA 1
ATOM 688 C C . GLN A 1 85 ? 0.903 5.753 2.201 1.00 95.56 85 GLN A C 1
ATOM 690 O O . GLN A 1 85 ? 1.268 6.131 1.091 1.00 95.56 85 GLN A O 1
ATOM 695 N N . GLN A 1 86 ? 1.747 5.637 3.229 1.00 95.44 86 GLN A N 1
ATOM 696 C CA . GLN A 1 86 ? 3.173 5.950 3.124 1.00 95.44 86 GLN A CA 1
ATOM 697 C C . GLN A 1 86 ? 3.890 5.025 2.137 1.00 95.44 86 GLN A C 1
ATOM 699 O O . GLN A 1 86 ? 4.701 5.499 1.346 1.00 95.44 86 GLN A O 1
ATOM 704 N N . LEU A 1 87 ? 3.554 3.733 2.123 1.00 92.38 87 LEU A N 1
ATOM 705 C CA . LEU A 1 87 ? 4.125 2.774 1.179 1.00 92.38 87 LEU A CA 1
ATOM 706 C C . LEU A 1 87 ? 3.781 3.119 -0.270 1.00 92.38 87 LEU A C 1
ATOM 708 O O . LEU A 1 87 ? 4.675 3.104 -1.111 1.00 92.38 87 LEU A O 1
ATOM 712 N N . PHE A 1 88 ? 2.535 3.496 -0.568 1.00 91.25 88 PHE A N 1
ATOM 713 C CA . PHE A 1 88 ? 2.172 3.939 -1.917 1.00 91.25 88 PHE A CA 1
ATOM 714 C C . PHE A 1 88 ? 2.945 5.191 -2.352 1.00 91.25 88 PHE A C 1
ATOM 716 O O . PHE A 1 88 ? 3.382 5.262 -3.499 1.00 91.25 88 PHE A O 1
ATOM 723 N N . ILE A 1 89 ? 3.182 6.142 -1.441 1.00 92.88 89 ILE A N 1
ATOM 724 C CA . ILE A 1 89 ? 4.006 7.330 -1.725 1.00 92.88 89 ILE A CA 1
ATOM 725 C C . ILE A 1 89 ? 5.455 6.926 -2.025 1.00 92.88 89 ILE A C 1
ATOM 727 O O . ILE A 1 89 ? 6.041 7.414 -2.988 1.00 92.88 89 ILE A O 1
ATOM 731 N N . VAL A 1 90 ? 6.035 6.017 -1.239 1.00 90.56 90 VAL A N 1
ATOM 732 C CA . VAL A 1 90 ? 7.406 5.530 -1.458 1.00 90.56 90 VAL A CA 1
ATOM 733 C C . VAL A 1 90 ? 7.522 4.779 -2.785 1.00 90.56 90 VAL A C 1
ATOM 735 O O . VAL A 1 90 ? 8.453 5.032 -3.546 1.00 90.56 90 VAL A O 1
ATOM 738 N N . ILE A 1 91 ? 6.563 3.904 -3.101 1.00 87.38 91 ILE A N 1
ATOM 739 C CA . ILE A 1 91 ? 6.511 3.178 -4.379 1.00 87.38 91 ILE A CA 1
ATOM 740 C C . ILE A 1 91 ? 6.421 4.154 -5.549 1.00 87.38 91 ILE A C 1
ATOM 742 O O . ILE A 1 91 ? 7.098 3.959 -6.549 1.00 87.38 91 ILE A O 1
ATOM 746 N N . MET A 1 92 ? 5.639 5.223 -5.422 1.00 89.31 92 MET A N 1
ATOM 747 C CA . MET A 1 92 ? 5.546 6.267 -6.439 1.00 89.31 92 MET A CA 1
ATOM 748 C C . MET A 1 92 ? 6.882 7.004 -6.627 1.00 89.31 92 MET A C 1
ATOM 750 O O . MET A 1 92 ? 7.349 7.152 -7.754 1.00 89.31 92 MET A O 1
ATOM 754 N N . LEU A 1 93 ? 7.531 7.417 -5.532 1.00 89.56 93 LEU A N 1
ATOM 755 C CA . LEU A 1 93 ? 8.805 8.145 -5.575 1.00 89.56 93 LEU A CA 1
ATOM 756 C C . LEU A 1 93 ? 9.962 7.305 -6.128 1.00 89.56 93 LEU A C 1
ATOM 758 O O . LEU A 1 93 ? 10.787 7.830 -6.869 1.00 89.56 93 LEU A O 1
ATOM 762 N N . ILE A 1 94 ? 10.031 6.018 -5.778 1.00 85.94 94 ILE A N 1
ATOM 763 C CA . ILE A 1 94 ? 11.094 5.107 -6.236 1.00 85.94 94 ILE A CA 1
ATOM 764 C C . ILE A 1 94 ? 10.767 4.533 -7.619 1.00 85.94 94 ILE A C 1
ATOM 766 O O . ILE A 1 94 ? 11.648 4.391 -8.466 1.00 85.94 94 ILE A O 1
ATOM 770 N N . GLY A 1 95 ? 9.497 4.218 -7.867 1.00 83.38 95 GLY A N 1
ATOM 771 C CA . GLY A 1 95 ? 9.040 3.585 -9.097 1.00 83.38 95 GLY A CA 1
ATOM 772 C C . GLY A 1 95 ? 9.247 4.467 -10.321 1.00 83.38 95 GLY A C 1
ATOM 773 O O . GLY A 1 95 ? 9.674 3.959 -11.351 1.00 83.38 95 GLY A O 1
ATOM 774 N N . ILE A 1 96 ? 9.021 5.782 -10.221 1.00 85.38 96 ILE A N 1
ATOM 775 C CA . ILE A 1 96 ? 9.175 6.697 -11.365 1.00 85.38 96 ILE A CA 1
ATOM 776 C C . ILE A 1 96 ? 10.618 6.697 -11.913 1.00 85.38 96 ILE A C 1
ATOM 778 O O . ILE A 1 96 ? 10.777 6.420 -13.106 1.00 85.38 96 ILE A O 1
ATOM 782 N N . PRO A 1 97 ? 11.677 6.939 -11.110 1.00 85.50 97 PRO A N 1
ATOM 783 C CA . PRO A 1 97 ? 13.058 6.842 -11.580 1.00 85.50 97 PRO A CA 1
ATOM 784 C C . PRO A 1 97 ? 13.404 5.465 -12.145 1.00 85.50 97 PRO A C 1
ATOM 786 O O . PRO A 1 97 ? 13.987 5.387 -13.223 1.00 85.50 97 PRO A O 1
ATOM 789 N N . VAL A 1 98 ? 13.013 4.383 -11.461 1.00 82.81 98 VAL A N 1
ATOM 790 C CA . VAL A 1 98 ? 13.314 3.008 -11.895 1.00 82.81 98 VAL A CA 1
ATOM 791 C C . VAL A 1 98 ? 12.692 2.718 -13.261 1.00 82.81 98 VAL A C 1
ATOM 793 O O . VAL A 1 98 ? 13.384 2.262 -14.168 1.00 82.81 98 VAL A O 1
ATOM 796 N N . LEU A 1 99 ? 11.409 3.042 -13.437 1.00 79.31 99 LEU A N 1
ATOM 797 C CA . LEU A 1 99 ? 10.691 2.843 -14.696 1.00 79.31 99 LEU A CA 1
ATOM 798 C C . LEU A 1 99 ? 11.236 3.732 -15.814 1.00 79.31 99 LEU A C 1
ATOM 800 O O . LEU A 1 99 ? 11.325 3.290 -16.957 1.00 79.31 99 LEU A O 1
ATOM 804 N N . THR A 1 100 ? 11.632 4.964 -15.493 1.00 81.94 100 THR A N 1
ATOM 805 C CA . THR A 1 100 ? 12.222 5.896 -16.462 1.00 81.94 100 THR A CA 1
ATOM 806 C C . THR A 1 100 ? 13.576 5.387 -16.949 1.00 81.94 100 THR A C 1
ATOM 808 O O . THR A 1 100 ? 13.790 5.288 -18.154 1.00 81.94 100 THR A O 1
ATOM 811 N N . ILE A 1 101 ? 14.470 5.001 -16.030 1.00 82.44 101 ILE A N 1
ATOM 812 C CA . ILE A 1 101 ? 15.788 4.439 -16.360 1.00 82.44 101 ILE A CA 1
ATOM 813 C C . ILE A 1 101 ? 15.618 3.164 -17.182 1.00 82.44 101 ILE A C 1
ATOM 815 O O . ILE A 1 101 ? 16.262 3.019 -18.215 1.00 82.44 101 ILE A O 1
ATOM 819 N N . TRP A 1 102 ? 14.719 2.268 -16.776 1.00 77.00 102 TRP A N 1
ATOM 820 C CA . TRP A 1 102 ? 14.455 1.038 -17.517 1.00 77.00 102 TRP A CA 1
ATOM 821 C C . TRP A 1 102 ? 13.900 1.317 -18.920 1.00 77.00 102 TRP A C 1
ATOM 823 O O . TRP A 1 102 ? 14.321 0.688 -19.883 1.00 77.00 102 TRP A O 1
ATOM 833 N N . SER A 1 103 ? 13.007 2.298 -19.072 1.00 78.12 103 SER A N 1
ATOM 834 C CA . SER A 1 103 ? 12.441 2.639 -20.384 1.00 78.12 103 SER A CA 1
ATOM 835 C C . SER A 1 103 ? 13.471 3.269 -21.328 1.00 78.12 103 SER A C 1
ATOM 837 O O . SER A 1 103 ? 13.353 3.123 -22.541 1.00 78.12 103 SER A O 1
ATOM 839 N N . LEU A 1 104 ? 14.476 3.966 -20.786 1.00 81.81 104 LEU A N 1
ATOM 840 C CA . LEU A 1 104 ? 15.533 4.624 -21.561 1.00 81.81 104 LEU A CA 1
ATOM 841 C C . LEU A 1 104 ? 16.740 3.719 -21.844 1.00 81.81 104 LEU A C 1
ATOM 843 O O . LEU A 1 104 ? 17.328 3.816 -22.916 1.00 81.81 104 LEU A O 1
ATOM 847 N N . ALA A 1 105 ? 17.128 2.879 -20.884 1.00 79.88 105 ALA A N 1
ATOM 848 C CA . ALA A 1 105 ? 18.358 2.082 -20.921 1.00 79.88 105 ALA A CA 1
ATOM 849 C C . ALA A 1 105 ? 18.112 0.566 -21.007 1.00 79.88 105 ALA A C 1
ATOM 851 O O . ALA A 1 105 ? 19.061 -0.212 -21.098 1.00 79.88 105 ALA A O 1
ATOM 852 N N . GLY A 1 106 ? 16.855 0.129 -20.936 1.00 71.44 106 GLY A N 1
ATOM 853 C CA . GLY A 1 106 ? 16.484 -1.275 -21.044 1.00 71.44 106 GLY A CA 1
ATOM 854 C C . GLY A 1 106 ? 16.672 -1.827 -22.462 1.00 71.44 106 GLY A C 1
ATOM 855 O O . GLY A 1 106 ? 16.735 -1.067 -23.431 1.00 71.44 106 GLY A O 1
ATOM 856 N N . PRO A 1 107 ? 16.747 -3.161 -22.607 1.00 65.06 107 PRO A N 1
ATOM 857 C CA . PRO A 1 107 ? 16.866 -3.810 -23.906 1.00 65.06 107 PRO A CA 1
ATOM 858 C C . PRO A 1 107 ? 15.591 -3.575 -24.728 1.00 65.06 107 PRO A C 1
ATOM 860 O O . PRO A 1 107 ? 14.573 -4.231 -24.518 1.00 65.06 107 PRO A O 1
ATOM 863 N N . GLN A 1 108 ? 15.643 -2.622 -25.659 1.00 66.25 108 GLN A N 1
ATOM 864 C CA . GLN A 1 108 ? 14.524 -2.277 -26.533 1.00 66.25 108 GLN A CA 1
ATOM 865 C C . GLN A 1 108 ? 14.807 -2.735 -27.966 1.00 66.25 108 GLN A C 1
ATOM 867 O O . GLN A 1 108 ? 15.873 -2.479 -28.521 1.00 66.25 108 GLN A O 1
ATOM 872 N N . THR A 1 109 ? 13.831 -3.398 -28.590 1.00 63.84 109 THR A N 1
ATOM 873 C CA . THR A 1 109 ? 13.900 -3.805 -30.006 1.00 63.84 109 THR A CA 1
ATOM 874 C C . THR A 1 109 ? 13.581 -2.655 -30.965 1.00 63.84 109 THR A C 1
ATOM 876 O O . THR A 1 109 ? 13.855 -2.752 -32.160 1.00 63.84 109 THR A O 1
ATOM 879 N N . LYS A 1 110 ? 13.005 -1.558 -30.456 1.00 66.94 110 LYS A N 1
ATOM 880 C CA . LYS A 1 110 ? 12.678 -0.333 -31.193 1.00 66.94 110 LYS A CA 1
ATOM 881 C C . LYS A 1 110 ? 13.042 0.885 -30.342 1.00 66.94 110 LYS A C 1
ATOM 883 O O . LYS A 1 110 ? 12.957 0.796 -29.123 1.00 66.94 110 LYS A O 1
ATOM 888 N N . PRO A 1 111 ? 13.422 2.021 -30.948 1.00 66.38 111 PRO A N 1
ATOM 889 C CA . PRO A 1 111 ? 13.674 3.238 -30.188 1.00 66.38 111 PRO A CA 1
ATOM 890 C C . PRO A 1 111 ? 12.422 3.616 -29.376 1.00 66.38 111 PRO A C 1
ATOM 892 O O . PRO A 1 111 ? 11.316 3.609 -29.934 1.00 66.38 111 PRO A O 1
ATOM 895 N N . PRO A 1 112 ? 12.569 3.927 -28.076 1.00 67.31 112 PRO A N 1
ATOM 896 C CA . PRO A 1 112 ? 11.430 4.196 -27.218 1.00 67.31 112 PRO A CA 1
ATOM 897 C C . PRO A 1 112 ? 10.717 5.465 -27.687 1.00 67.31 112 PRO A C 1
ATOM 899 O O . PRO A 1 112 ? 11.312 6.533 -27.838 1.00 67.31 112 PRO A O 1
ATOM 902 N N . GLN A 1 113 ? 9.412 5.354 -27.924 1.00 79.88 113 GLN A N 1
ATOM 903 C CA . GLN A 1 113 ? 8.590 6.514 -28.245 1.00 79.88 113 GLN A CA 1
ATOM 904 C C . GLN A 1 113 ? 8.387 7.341 -26.974 1.00 79.88 113 GLN A C 1
ATOM 906 O O . GLN A 1 113 ? 7.932 6.819 -25.958 1.00 79.88 113 GLN A O 1
ATOM 911 N N . ILE A 1 114 ? 8.662 8.646 -27.038 1.00 80.81 114 ILE A N 1
ATOM 912 C CA . ILE A 1 114 ? 8.513 9.568 -25.896 1.00 80.81 114 ILE A CA 1
ATOM 913 C C . ILE A 1 114 ? 7.110 9.461 -25.272 1.00 80.81 114 ILE A C 1
ATOM 915 O O . ILE A 1 114 ? 6.972 9.431 -24.051 1.00 80.81 114 ILE A O 1
ATOM 919 N N . ALA A 1 115 ? 6.073 9.316 -26.104 1.00 74.19 115 ALA A N 1
ATOM 920 C CA . ALA A 1 115 ? 4.694 9.136 -25.653 1.00 74.19 115 ALA A CA 1
ATOM 921 C C . ALA A 1 115 ? 4.50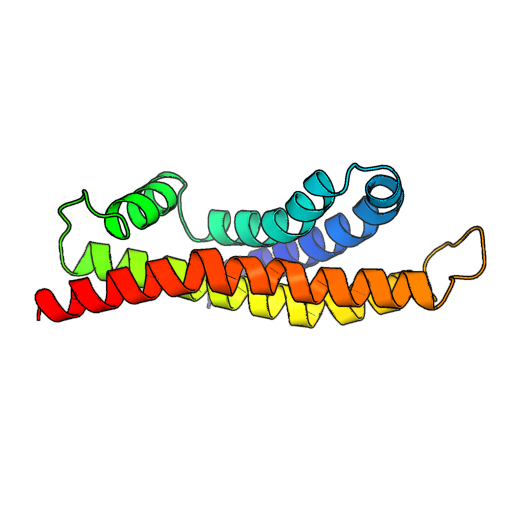7 7.904 -24.747 1.00 74.19 115 ALA A C 1
ATOM 923 O O . ALA A 1 115 ? 3.748 7.958 -23.780 1.00 74.19 115 ALA A O 1
ATOM 924 N N . HIS A 1 116 ? 5.221 6.810 -25.021 1.00 77.19 116 HIS A N 1
ATOM 925 C CA . HIS A 1 116 ? 5.156 5.592 -24.219 1.00 77.19 116 HIS A CA 1
ATOM 926 C C . HIS A 1 116 ? 5.793 5.786 -22.837 1.00 77.19 116 HIS A C 1
ATOM 928 O O . HIS A 1 116 ? 5.189 5.429 -21.826 1.00 77.19 116 HIS A O 1
ATOM 934 N N . ILE A 1 117 ? 6.964 6.428 -22.780 1.00 80.62 117 ILE A N 1
ATOM 935 C CA . ILE A 1 117 ? 7.647 6.747 -21.516 1.00 80.62 117 ILE A CA 1
ATOM 936 C C . ILE A 1 117 ? 6.755 7.636 -20.641 1.00 80.62 117 ILE A C 1
ATOM 938 O O . ILE A 1 117 ? 6.563 7.359 -19.457 1.00 80.62 117 ILE A O 1
ATOM 942 N N . ILE A 1 118 ? 6.155 8.673 -21.234 1.00 81.12 118 ILE A N 1
ATOM 943 C CA . ILE A 1 118 ? 5.231 9.569 -20.528 1.00 81.12 118 ILE A CA 1
ATOM 944 C C . ILE A 1 118 ? 4.030 8.785 -19.987 1.00 81.12 118 ILE A C 1
ATOM 946 O O . ILE A 1 118 ? 3.668 8.956 -18.825 1.00 81.12 118 ILE A O 1
ATOM 950 N N . ALA A 1 119 ? 3.438 7.890 -20.784 1.00 77.81 119 ALA A N 1
ATOM 951 C CA . ALA A 1 119 ? 2.311 7.071 -20.342 1.00 77.81 119 ALA A CA 1
ATOM 952 C C . ALA A 1 119 ? 2.671 6.165 -19.149 1.00 77.81 119 ALA A C 1
ATOM 954 O O . ALA A 1 119 ? 1.876 6.046 -18.214 1.00 77.81 119 ALA A O 1
ATOM 955 N N . ILE A 1 120 ? 3.871 5.571 -19.142 1.00 78.38 120 ILE A N 1
ATOM 956 C CA . ILE A 1 120 ? 4.367 4.771 -18.012 1.00 78.38 120 ILE A CA 1
ATOM 957 C C . ILE A 1 120 ? 4.497 5.634 -16.755 1.00 78.38 120 ILE A C 1
ATOM 959 O O . ILE A 1 120 ? 3.995 5.245 -15.702 1.00 78.38 120 ILE A O 1
ATOM 963 N N . ILE A 1 121 ? 5.131 6.805 -16.855 1.00 83.75 121 ILE A N 1
ATOM 964 C CA . ILE A 1 121 ? 5.343 7.708 -15.713 1.00 83.75 121 ILE A CA 1
ATOM 965 C C . ILE A 1 121 ? 4.003 8.176 -15.139 1.00 83.75 121 ILE A C 1
ATOM 967 O O . ILE A 1 121 ? 3.788 8.108 -13.927 1.00 83.75 121 ILE A O 1
ATOM 971 N N . VAL A 1 122 ? 3.079 8.600 -16.006 1.00 83.31 122 VAL A N 1
ATOM 972 C CA . VAL A 1 122 ? 1.736 9.023 -15.594 1.00 83.31 122 VAL A CA 1
ATOM 973 C C . VAL A 1 122 ? 1.005 7.875 -14.904 1.00 83.31 122 VAL A C 1
ATOM 975 O O . VAL A 1 122 ? 0.430 8.087 -13.841 1.00 83.31 122 VAL A O 1
ATOM 978 N N . GLY A 1 123 ? 1.065 6.652 -15.438 1.00 79.69 123 GLY A N 1
ATOM 979 C CA . GLY A 1 123 ? 0.464 5.478 -14.799 1.00 79.69 123 GLY A CA 1
ATOM 980 C C . GLY A 1 123 ? 1.084 5.157 -13.435 1.00 79.69 123 GLY A C 1
ATOM 981 O O . GLY A 1 123 ? 0.362 4.931 -12.463 1.00 79.69 123 GLY A O 1
ATOM 982 N N . ALA A 1 124 ? 2.415 5.193 -13.341 1.00 81.44 124 ALA A N 1
ATOM 983 C CA . ALA A 1 124 ? 3.162 4.934 -12.112 1.00 81.44 124 ALA A CA 1
ATOM 984 C C . ALA A 1 124 ? 2.846 5.938 -10.995 1.00 81.44 124 ALA A C 1
ATOM 986 O O . ALA A 1 124 ? 2.920 5.585 -9.821 1.00 81.44 124 ALA A O 1
ATOM 987 N N . PHE A 1 125 ? 2.468 7.166 -11.351 1.00 85.25 125 PHE A N 1
ATOM 988 C CA . PHE A 1 125 ? 2.014 8.185 -10.410 1.00 85.25 125 PHE A CA 1
ATOM 989 C C . PHE A 1 125 ? 0.518 8.067 -10.090 1.00 85.25 125 PHE A C 1
ATOM 991 O O . PHE A 1 125 ? 0.109 8.077 -8.928 1.00 85.25 125 PHE A O 1
ATOM 998 N N . LEU A 1 126 ? -0.311 7.932 -11.126 1.00 83.50 126 LEU A N 1
ATOM 999 C CA . LEU A 1 126 ? -1.763 7.999 -11.013 1.00 83.50 126 LEU A CA 1
ATOM 1000 C C . LEU A 1 126 ? -2.329 6.815 -10.228 1.00 83.50 126 LEU A C 1
ATOM 1002 O O . LEU A 1 126 ? -3.177 7.014 -9.364 1.00 83.50 126 LEU A O 1
ATOM 1006 N N . TYR A 1 127 ? -1.868 5.589 -10.480 1.00 83.19 127 TYR A N 1
ATOM 1007 C CA . TYR A 1 127 ? -2.454 4.417 -9.829 1.00 83.19 127 TYR A CA 1
ATOM 1008 C C . TYR A 1 127 ? -2.253 4.395 -8.303 1.00 83.19 127 TYR A C 1
ATOM 1010 O O . TYR A 1 127 ? -3.262 4.273 -7.602 1.00 83.19 127 TYR A O 1
ATOM 1018 N N . PRO A 1 128 ? -1.035 4.566 -7.740 1.00 88.88 128 PRO A N 1
ATOM 1019 C CA . PRO A 1 128 ? -0.871 4.676 -6.288 1.00 88.88 128 PRO A CA 1
ATOM 1020 C C . PRO A 1 128 ? -1.684 5.828 -5.696 1.00 88.88 128 PRO A C 1
ATOM 1022 O O . PRO A 1 128 ? -2.263 5.685 -4.619 1.00 88.88 128 PRO A O 1
ATOM 1025 N N . LEU A 1 129 ? -1.769 6.957 -6.409 1.00 88.38 129 LEU A N 1
ATOM 1026 C CA . LEU A 1 129 ? -2.549 8.109 -5.972 1.00 88.38 129 LEU A CA 1
ATOM 1027 C C . LEU A 1 129 ? -4.041 7.773 -5.858 1.00 88.38 129 LEU A C 1
ATOM 1029 O O . LEU A 1 129 ? -4.658 8.106 -4.847 1.00 88.38 129 LEU A O 1
ATOM 1033 N N . LEU A 1 130 ? -4.614 7.062 -6.834 1.00 85.69 130 LEU A N 1
ATOM 1034 C CA . LEU A 1 130 ? -6.002 6.594 -6.771 1.00 85.69 130 LEU A CA 1
ATOM 1035 C C . LEU A 1 130 ? -6.226 5.682 -5.554 1.00 85.69 130 LEU A C 1
ATOM 1037 O O . LEU A 1 130 ? -7.219 5.850 -4.851 1.00 85.69 130 LEU A O 1
ATOM 1041 N N . PHE A 1 131 ? -5.294 4.776 -5.238 1.00 88.69 131 PHE A N 1
ATOM 1042 C CA . PHE A 1 131 ? -5.387 3.957 -4.021 1.00 88.69 131 PHE A CA 1
ATOM 1043 C C . PHE A 1 131 ? -5.337 4.796 -2.746 1.00 88.69 131 PHE A C 1
ATOM 1045 O O . PHE A 1 131 ? -6.115 4.565 -1.821 1.00 88.69 131 PHE A O 1
ATOM 1052 N N . ILE A 1 132 ? -4.472 5.805 -2.686 1.00 93.19 132 ILE A N 1
ATOM 1053 C CA . ILE A 1 132 ? -4.427 6.712 -1.538 1.00 93.19 132 ILE A CA 1
ATOM 1054 C C . ILE A 1 132 ? -5.767 7.442 -1.381 1.00 93.19 132 ILE A C 1
ATOM 1056 O O . ILE A 1 132 ? -6.319 7.455 -0.280 1.00 93.19 132 ILE A O 1
ATOM 1060 N N . LEU A 1 133 ? -6.299 8.009 -2.466 1.00 90.31 133 LEU A N 1
ATOM 1061 C CA . LEU A 1 133 ? -7.521 8.816 -2.453 1.00 90.31 133 LEU A CA 1
ATOM 1062 C C . LEU A 1 133 ? -8.778 7.992 -2.149 1.00 90.31 133 LEU A C 1
ATOM 1064 O O . LEU A 1 133 ? -9.597 8.419 -1.341 1.00 90.31 133 LEU A O 1
ATOM 1068 N N . PHE A 1 134 ? -8.931 6.821 -2.769 1.00 88.62 134 PHE A N 1
ATOM 1069 C CA . PHE A 1 134 ? -10.154 6.017 -2.667 1.00 88.62 134 PHE A CA 1
ATOM 1070 C C . PHE A 1 134 ? -10.117 4.955 -1.568 1.00 88.62 134 PHE A C 1
ATOM 1072 O O . PHE A 1 134 ? -11.174 4.499 -1.136 1.00 88.62 134 PHE A O 1
ATOM 1079 N N . LEU A 1 135 ? -8.930 4.559 -1.102 1.00 91.38 135 LEU A N 1
ATOM 1080 C CA . LEU A 1 135 ? -8.771 3.532 -0.073 1.00 91.38 135 LEU A CA 1
ATOM 1081 C C . LEU A 1 135 ? -8.214 4.144 1.214 1.00 91.38 135 LEU A C 1
ATOM 1083 O O . LEU A 1 135 ? -8.898 4.178 2.233 1.00 91.38 135 LEU A O 1
ATOM 1087 N N . CYS A 1 136 ? -6.983 4.655 1.188 1.00 94.12 136 CYS A N 1
ATOM 1088 C CA . CYS A 1 136 ? -6.291 5.028 2.422 1.00 94.12 136 CYS A CA 1
ATOM 1089 C C . CYS A 1 136 ? -6.974 6.184 3.156 1.00 94.12 136 CYS A C 1
ATOM 1091 O O . CYS A 1 136 ? -7.252 6.063 4.346 1.00 94.12 136 CYS A O 1
ATOM 1093 N N . LEU A 1 137 ? -7.245 7.292 2.460 1.00 92.88 137 LEU A N 1
ATOM 1094 C CA . LEU A 1 137 ? -7.827 8.491 3.061 1.00 92.88 137 LEU A CA 1
ATOM 1095 C C . LEU A 1 137 ? -9.208 8.251 3.689 1.00 92.88 137 LEU A C 1
ATOM 1097 O O . LEU A 1 137 ? -9.341 8.535 4.880 1.00 92.88 137 LEU A O 1
ATOM 1101 N N . PRO A 1 138 ? -10.220 7.700 2.988 1.00 92.81 138 PRO A N 1
ATOM 1102 C CA . PRO A 1 138 ? -11.552 7.551 3.570 1.00 92.81 138 PRO A CA 1
ATOM 1103 C C . PRO A 1 138 ? -11.557 6.615 4.781 1.00 92.81 138 PRO A C 1
ATOM 1105 O O . PRO A 1 138 ? -12.185 6.931 5.792 1.00 92.81 138 PRO A O 1
ATOM 1108 N N . PHE A 1 139 ? -10.828 5.494 4.727 1.00 95.38 139 PHE A N 1
ATOM 1109 C CA . PHE A 1 139 ? -10.759 4.572 5.862 1.00 95.38 139 PHE A CA 1
ATOM 1110 C C . PHE A 1 139 ? -9.974 5.155 7.039 1.00 95.38 139 PHE A C 1
ATOM 1112 O O . PHE A 1 139 ? -10.406 5.023 8.183 1.00 95.38 139 PHE A O 1
ATOM 1119 N N . LYS A 1 140 ? -8.863 5.851 6.777 1.00 95.56 140 LYS A N 1
ATOM 1120 C CA . LYS A 1 140 ? -8.091 6.547 7.811 1.00 95.56 140 LYS A CA 1
ATOM 1121 C C . LYS A 1 140 ? -8.928 7.622 8.509 1.00 95.56 140 LYS A C 1
ATOM 1123 O O . LYS A 1 140 ? -8.981 7.625 9.734 1.00 95.56 140 LYS A O 1
ATOM 1128 N N . SER A 1 141 ? -9.619 8.479 7.755 1.00 94.00 141 SER A N 1
ATOM 1129 C CA . SER A 1 141 ? -10.491 9.522 8.313 1.00 94.00 141 SER A CA 1
ATOM 1130 C C . SER A 1 141 ? -11.675 8.937 9.088 1.00 94.00 141 SER A C 1
ATOM 1132 O O . SER A 1 141 ? -12.038 9.456 10.141 1.00 94.00 141 SER A O 1
ATOM 1134 N N . ALA A 1 142 ? -12.259 7.828 8.619 1.00 93.25 142 ALA A N 1
ATOM 1135 C CA . ALA A 1 142 ? -13.320 7.136 9.349 1.00 93.25 142 ALA A CA 1
ATOM 1136 C C . ALA A 1 142 ? -12.834 6.590 10.703 1.00 93.25 142 ALA A C 1
ATOM 1138 O O . ALA A 1 142 ? -13.549 6.691 11.698 1.00 93.25 142 ALA A O 1
ATOM 1139 N N . LEU A 1 143 ? -11.623 6.030 10.755 1.00 94.94 143 LEU A N 1
ATOM 1140 C CA . LEU A 1 143 ? -11.018 5.528 11.991 1.00 94.94 143 LEU A CA 1
ATOM 1141 C C . LEU A 1 143 ? -10.624 6.652 12.949 1.00 94.94 143 LEU A C 1
ATOM 1143 O O . LEU A 1 143 ? -10.828 6.514 14.149 1.00 94.94 143 LEU A O 1
ATOM 1147 N N . GLU A 1 144 ? -10.096 7.757 12.428 1.00 95.00 144 GLU A N 1
ATOM 1148 C CA . GLU A 1 144 ? -9.757 8.950 13.210 1.00 95.00 144 GLU A CA 1
ATOM 1149 C C . GLU A 1 144 ? -10.990 9.534 13.900 1.00 95.00 144 GLU A C 1
ATOM 1151 O O . GLU A 1 144 ? -10.966 9.783 15.101 1.00 95.00 144 GLU A O 1
ATOM 1156 N N . LYS A 1 145 ? -12.112 9.638 13.177 1.00 93.50 145 LYS A N 1
ATOM 1157 C CA . LYS A 1 145 ? -13.385 10.065 13.765 1.00 93.50 145 LYS A CA 1
ATOM 1158 C C . LYS A 1 145 ? -13.814 9.157 14.923 1.00 93.50 145 LYS A C 1
ATOM 1160 O O . LYS A 1 145 ? -14.154 9.653 15.989 1.00 93.50 145 LYS A O 1
ATOM 1165 N N . LYS A 1 146 ? -13.760 7.836 14.731 1.00 92.12 146 LYS A N 1
ATOM 1166 C CA . LYS A 1 146 ? -14.128 6.862 15.772 1.00 92.12 146 LYS A CA 1
ATOM 1167 C C . LYS A 1 146 ? -13.179 6.874 16.968 1.00 92.12 146 LYS A C 1
ATOM 1169 O O . LYS A 1 146 ? -13.614 6.617 18.080 1.00 92.12 146 LYS A O 1
ATOM 1174 N N . LEU A 1 147 ? -11.890 7.136 16.747 1.00 93.38 147 LEU A N 1
ATOM 1175 C CA . LEU A 1 147 ? -10.919 7.287 17.831 1.00 93.38 147 LEU A CA 1
ATOM 1176 C C . LEU A 1 147 ? -11.278 8.473 18.721 1.00 93.38 147 LEU A C 1
ATOM 1178 O O . LEU A 1 147 ? -11.266 8.312 19.934 1.00 93.38 147 LEU A O 1
ATOM 1182 N N . ASN A 1 148 ? -11.649 9.604 18.118 1.00 92.94 148 ASN A N 1
ATOM 1183 C CA . ASN A 1 148 ? -12.033 10.815 18.842 1.00 92.94 148 ASN A CA 1
ATOM 1184 C C . ASN A 1 148 ? -13.350 10.652 19.618 1.00 92.94 148 ASN A C 1
ATOM 1186 O O . ASN A 1 148 ? -13.529 11.282 20.647 1.00 92.94 148 ASN A O 1
ATOM 1190 N N . GLU A 1 149 ? -14.268 9.802 19.149 1.00 90.25 149 GLU A N 1
ATOM 1191 C CA . GLU A 1 149 ? -15.510 9.466 19.870 1.00 90.25 149 GLU A CA 1
ATOM 1192 C C . GLU A 1 149 ? -15.269 8.581 21.113 1.00 90.25 149 GLU A C 1
ATOM 1194 O O . GLU A 1 149 ? -16.175 8.399 21.923 1.00 90.25 149 GLU A O 1
ATOM 1199 N N . LEU A 1 150 ? -14.070 8.003 21.252 1.00 85.81 150 LEU A N 1
ATOM 1200 C CA . LEU A 1 150 ? -13.664 7.135 22.365 1.00 85.81 150 LEU A CA 1
ATOM 1201 C C . LEU A 1 150 ? -12.716 7.830 23.361 1.00 85.81 150 LEU A C 1
ATOM 1203 O O . LEU A 1 150 ? -12.233 7.166 24.285 1.00 85.81 150 LEU A O 1
ATOM 1207 N N . GLU A 1 151 ? -12.377 9.103 23.138 1.00 76.19 151 GLU A 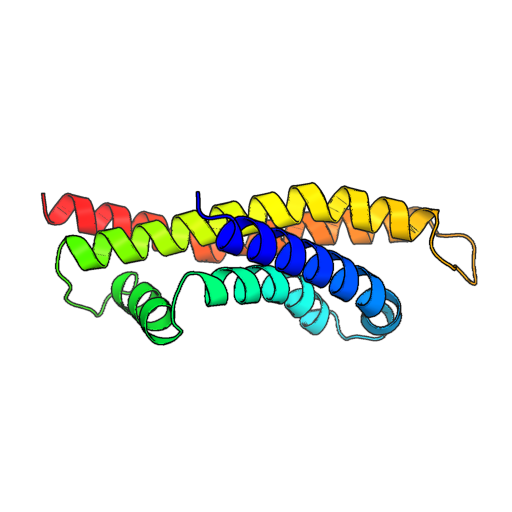N 1
ATOM 1208 C CA . GLU A 1 151 ? -11.598 9.941 24.066 1.00 76.19 151 GLU A CA 1
ATOM 1209 C C . GLU A 1 151 ? -12.517 10.758 24.972 1.00 76.19 151 GLU A C 1
ATOM 1211 O O . GLU A 1 151 ? -12.168 10.851 26.170 1.00 76.19 151 GLU A O 1
#